Protein AF-A0A935I4T0-F1 (afdb_monomer)

Structure (mmCIF, N/CA/C/O backbone):
data_AF-A0A935I4T0-F1
#
_entry.id   AF-A0A935I4T0-F1
#
loop_
_atom_site.group_PDB
_atom_site.id
_atom_site.type_symbol
_atom_site.label_atom_id
_atom_site.label_alt_id
_atom_site.label_comp_id
_atom_site.label_asym_id
_atom_site.label_entity_id
_atom_site.label_seq_id
_atom_site.pdbx_PDB_ins_code
_atom_site.Cartn_x
_atom_site.Cartn_y
_atom_site.Cartn_z
_atom_site.occupancy
_atom_site.B_iso_or_equiv
_atom_site.auth_seq_id
_atom_site.auth_comp_id
_atom_site.auth_asym_id
_atom_site.auth_atom_id
_atom_site.pdbx_PDB_model_num
ATOM 1 N N . MET A 1 1 ? 0.736 -1.161 9.356 1.00 70.94 1 MET A N 1
ATOM 2 C CA . MET A 1 1 ? -0.569 -0.828 8.735 1.00 70.94 1 MET A CA 1
ATOM 3 C C . MET A 1 1 ? -1.366 -2.089 8.394 1.00 70.94 1 MET A C 1
ATOM 5 O O . MET A 1 1 ? -2.224 -2.062 7.525 1.00 70.94 1 MET A O 1
ATOM 9 N N . GLU A 1 2 ? -1.129 -3.175 9.132 1.00 76.81 2 GLU A N 1
ATOM 10 C CA . GLU A 1 2 ? -1.697 -4.499 8.861 1.00 76.81 2 GLU A CA 1
ATOM 11 C C . GLU A 1 2 ? -3.134 -4.642 9.376 1.00 76.81 2 GLU A C 1
ATOM 13 O O . GLU A 1 2 ? -3.989 -5.203 8.709 1.00 76.81 2 GLU A O 1
ATOM 18 N N . SER A 1 3 ? -3.461 -4.007 10.505 1.00 81.25 3 SER A N 1
ATOM 19 C CA . SER A 1 3 ? -4.820 -4.029 11.067 1.00 81.25 3 SER A CA 1
ATOM 20 C C . SER A 1 3 ? -5.897 -3.401 10.170 1.00 81.25 3 SER A C 1
ATOM 22 O O . SER A 1 3 ? -7.079 -3.530 10.462 1.00 81.25 3 SER A O 1
ATOM 24 N N . THR A 1 4 ? -5.502 -2.695 9.105 1.00 80.06 4 THR A N 1
ATOM 25 C CA . THR A 1 4 ? -6.405 -2.043 8.139 1.00 80.06 4 THR A CA 1
ATOM 26 C C . THR A 1 4 ? -6.061 -2.380 6.686 1.00 80.06 4 THR A C 1
ATOM 28 O O . THR A 1 4 ? -6.544 -1.706 5.775 1.00 80.06 4 THR A O 1
ATOM 31 N N . SER A 1 5 ? -5.202 -3.380 6.457 1.00 82.00 5 SER A N 1
ATOM 32 C CA . SER A 1 5 ? -4.856 -3.836 5.109 1.00 82.00 5 SER A CA 1
ATOM 33 C C . SER A 1 5 ? -5.881 -4.827 4.563 1.00 82.00 5 SER A C 1
ATOM 35 O O . SER A 1 5 ? -6.497 -5.575 5.319 1.00 82.00 5 SER A O 1
ATOM 37 N N . GLU A 1 6 ? -6.026 -4.856 3.240 1.00 83.50 6 GLU A N 1
ATOM 38 C CA . GLU A 1 6 ? -6.827 -5.854 2.536 1.00 83.50 6 GLU A CA 1
ATOM 39 C C . GLU A 1 6 ? -5.977 -7.107 2.260 1.00 83.50 6 GLU A C 1
ATOM 41 O O . GLU A 1 6 ? -4.783 -6.975 1.966 1.00 83.50 6 GLU A O 1
ATOM 46 N N . PRO A 1 7 ? -6.556 -8.321 2.332 1.00 85.50 7 PRO A N 1
ATOM 47 C CA . PRO A 1 7 ? -5.845 -9.546 1.986 1.00 85.50 7 PRO A CA 1
ATOM 48 C C . PRO A 1 7 ? -5.251 -9.476 0.575 1.00 85.50 7 PRO A C 1
ATOM 50 O O . PRO A 1 7 ? -5.930 -9.090 -0.374 1.00 85.50 7 PRO A O 1
ATOM 53 N N . GLY A 1 8 ? -3.980 -9.855 0.438 1.00 83.31 8 GLY A N 1
ATOM 54 C CA . GLY A 1 8 ? -3.283 -9.871 -0.851 1.00 83.31 8 GLY A CA 1
ATOM 55 C C . GLY A 1 8 ? -2.794 -8.508 -1.352 1.00 83.31 8 GLY A C 1
ATOM 56 O O . GLY A 1 8 ? -2.174 -8.463 -2.409 1.00 83.31 8 GLY A O 1
ATOM 57 N N . LYS A 1 9 ? -3.009 -7.414 -0.606 1.00 86.38 9 LYS A N 1
ATOM 58 C CA . LYS A 1 9 ? -2.499 -6.081 -0.960 1.00 86.38 9 LYS A CA 1
ATOM 59 C C . LYS A 1 9 ? -1.490 -5.566 0.054 1.00 86.38 9 LYS A C 1
ATOM 61 O O . LYS A 1 9 ? -1.655 -5.719 1.265 1.00 86.38 9 LYS A O 1
ATOM 66 N N . ILE A 1 10 ? -0.459 -4.882 -0.436 1.00 90.31 10 ILE A N 1
ATOM 67 C CA . ILE A 1 10 ? 0.573 -4.294 0.417 1.00 90.31 10 ILE A CA 1
ATOM 68 C C . ILE A 1 10 ? 0.171 -2.858 0.760 1.00 90.31 10 ILE A C 1
ATOM 70 O O . ILE A 1 10 ? 0.167 -1.973 -0.091 1.00 90.31 10 ILE A O 1
ATOM 74 N N . HIS A 1 11 ? -0.174 -2.617 2.025 1.00 91.81 11 HIS A N 1
ATOM 75 C CA . HIS A 1 11 ? -0.574 -1.298 2.518 1.00 91.81 11 HIS A CA 1
ATOM 76 C C . HIS A 1 11 ? 0.638 -0.489 2.988 1.00 91.81 11 HIS A C 1
ATOM 78 O O . HIS A 1 11 ? 1.349 -0.908 3.907 1.00 91.81 11 HIS A O 1
ATOM 84 N N . VAL A 1 12 ? 0.840 0.702 2.421 1.00 91.25 12 VAL A N 1
ATOM 85 C CA . VAL A 1 12 ? 1.980 1.567 2.750 1.00 91.25 12 VAL A CA 1
ATOM 86 C C . VAL A 1 12 ? 1.559 2.995 3.106 1.00 91.25 12 VAL A C 1
ATOM 88 O O . VAL A 1 12 ? 0.541 3.514 2.643 1.00 91.25 12 VAL A O 1
ATOM 91 N N . SER A 1 13 ? 2.349 3.645 3.963 1.00 92.19 13 SER A N 1
ATOM 92 C CA . SER A 1 13 ? 2.144 5.044 4.354 1.00 92.19 13 SER A CA 1
ATOM 93 C C . SER A 1 13 ? 2.616 6.016 3.276 1.00 92.19 13 SER A C 1
ATOM 95 O O . SER A 1 13 ? 3.468 5.687 2.449 1.00 92.19 13 SER A O 1
ATOM 97 N N . SER A 1 14 ? 2.139 7.260 3.346 1.00 91.50 14 SER A N 1
ATOM 98 C CA . SER A 1 14 ? 2.612 8.350 2.486 1.00 91.50 14 SER A CA 1
ATOM 99 C C . SER A 1 14 ? 4.125 8.568 2.531 1.00 91.50 14 SER A C 1
ATOM 101 O O . SER A 1 14 ? 4.745 8.780 1.492 1.00 91.50 14 SER A O 1
ATOM 103 N N . SER A 1 15 ? 4.742 8.451 3.709 1.00 92.12 15 SER A N 1
ATOM 104 C CA . SER A 1 15 ? 6.196 8.576 3.865 1.00 92.12 15 SER A CA 1
ATOM 105 C C . SER A 1 15 ? 6.971 7.506 3.090 1.00 92.12 15 SER A C 1
ATOM 107 O O . SER A 1 15 ? 7.967 7.817 2.440 1.00 92.12 15 SER A O 1
ATOM 109 N N . PHE A 1 16 ? 6.499 6.257 3.119 1.00 91.75 16 PHE A N 1
ATOM 110 C CA . PHE A 1 16 ? 7.106 5.166 2.362 1.00 91.75 16 PHE A CA 1
ATOM 111 C C . PHE A 1 16 ? 6.882 5.351 0.859 1.00 91.75 16 PHE A C 1
ATOM 113 O O . PHE A 1 16 ? 7.823 5.223 0.082 1.00 91.75 16 PHE A O 1
ATOM 120 N N . ALA A 1 17 ? 5.664 5.723 0.453 1.00 91.25 17 ALA A N 1
ATOM 121 C CA . ALA A 1 17 ? 5.334 5.995 -0.942 1.00 91.25 17 ALA A CA 1
ATOM 122 C C . ALA A 1 17 ? 6.236 7.087 -1.546 1.00 91.25 17 ALA A C 1
ATOM 124 O O . ALA A 1 17 ? 6.701 6.948 -2.676 1.00 91.25 17 ALA A O 1
ATOM 125 N N . LEU A 1 18 ? 6.534 8.150 -0.792 1.00 91.12 18 LEU A N 1
ATOM 126 C CA . LEU A 1 18 ? 7.411 9.232 -1.243 1.00 91.12 18 LEU A CA 1
ATOM 127 C C . LEU A 1 18 ? 8.869 8.776 -1.404 1.00 91.12 18 LEU A C 1
ATOM 129 O O . LEU A 1 18 ? 9.491 9.071 -2.424 1.00 91.12 18 LEU A O 1
ATOM 133 N N . ALA A 1 19 ? 9.395 8.013 -0.442 1.00 91.50 19 ALA A N 1
ATOM 134 C CA . ALA A 1 19 ? 10.738 7.440 -0.539 1.00 91.50 19 ALA A CA 1
ATOM 135 C C . ALA A 1 19 ? 10.855 6.469 -1.727 1.00 91.50 19 ALA A C 1
ATOM 137 O O . ALA A 1 19 ? 11.814 6.538 -2.497 1.00 91.50 19 ALA A O 1
ATOM 138 N N . LEU A 1 20 ? 9.844 5.616 -1.919 1.00 89.38 20 LEU A N 1
ATOM 139 C CA . LEU A 1 20 ? 9.815 4.646 -3.006 1.00 89.38 20 LEU A CA 1
ATOM 140 C C . LEU A 1 20 ? 9.738 5.328 -4.378 1.00 89.38 20 LEU A C 1
ATOM 142 O O . LEU A 1 20 ? 10.494 4.953 -5.270 1.00 89.38 20 LEU A O 1
ATOM 146 N N . LYS A 1 21 ? 8.908 6.369 -4.541 1.00 86.62 21 LYS A N 1
ATOM 147 C CA . LYS A 1 21 ? 8.876 7.186 -5.770 1.00 86.62 21 LYS A CA 1
ATOM 148 C C . LYS A 1 21 ? 10.251 7.775 -6.098 1.00 86.62 21 LYS A C 1
ATOM 150 O 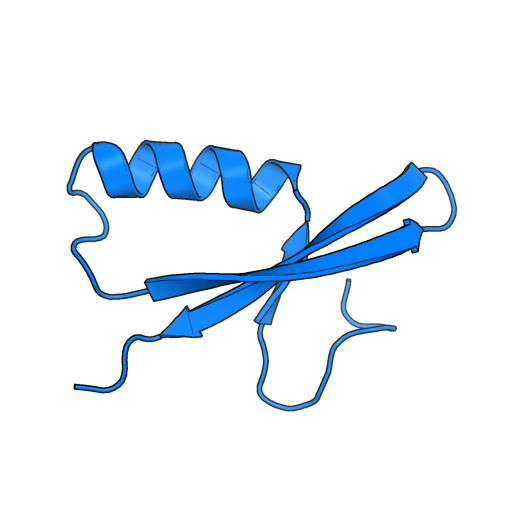O . LYS A 1 21 ? 10.649 7.775 -7.260 1.00 86.62 21 LYS A O 1
ATOM 155 N N . GLY A 1 22 ? 10.990 8.233 -5.086 1.00 86.06 22 GLY A N 1
ATOM 156 C CA . GLY A 1 22 ? 12.355 8.735 -5.251 1.00 86.06 22 GLY A CA 1
ATOM 157 C C . GLY A 1 22 ? 13.338 7.675 -5.761 1.00 86.06 22 GLY A C 1
ATOM 158 O O . GLY A 1 22 ? 14.155 7.974 -6.627 1.00 86.06 22 GLY A O 1
ATOM 159 N N . GLU A 1 23 ? 13.250 6.434 -5.277 1.00 86.56 23 GLU A N 1
ATOM 160 C CA . GLU A 1 23 ? 14.097 5.333 -5.765 1.00 86.56 23 GLU A CA 1
ATOM 161 C C . GLU A 1 23 ? 13.657 4.805 -7.143 1.00 86.56 23 GLU A C 1
ATOM 163 O O . GLU A 1 23 ? 14.514 4.489 -7.972 1.00 86.56 23 GLU A O 1
ATOM 168 N N . MET A 1 24 ? 12.349 4.772 -7.436 1.00 83.50 24 MET A N 1
ATOM 169 C CA . MET A 1 24 ? 11.825 4.452 -8.773 1.00 83.50 24 MET A CA 1
ATOM 170 C C . MET A 1 24 ? 12.314 5.465 -9.817 1.00 83.50 24 MET A C 1
ATOM 172 O O . MET A 1 24 ? 12.769 5.072 -10.888 1.00 83.50 24 MET A O 1
ATOM 176 N N . ALA A 1 25 ? 12.306 6.761 -9.483 1.00 80.19 25 ALA A N 1
ATOM 177 C CA . ALA A 1 25 ? 12.811 7.824 -10.354 1.00 80.19 25 ALA A CA 1
ATOM 178 C C . ALA A 1 25 ? 14.321 7.707 -10.642 1.00 80.19 25 ALA A C 1
ATOM 180 O O . ALA A 1 25 ? 14.787 8.163 -11.682 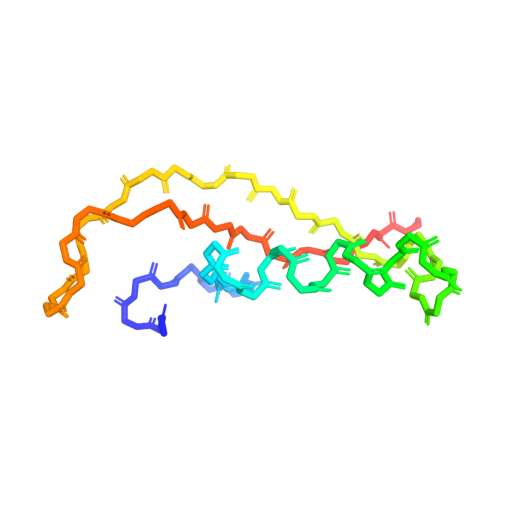1.00 80.19 25 ALA A O 1
ATOM 181 N N . LYS A 1 26 ? 15.089 7.059 -9.756 1.00 84.06 26 LYS A N 1
ATOM 182 C CA . LYS A 1 26 ? 16.516 6.750 -9.961 1.00 84.06 26 LYS A CA 1
ATOM 183 C C . LYS A 1 26 ? 16.750 5.489 -10.805 1.00 84.06 26 LYS A C 1
ATOM 185 O O . LYS A 1 26 ? 17.891 5.050 -10.924 1.00 84.06 26 LYS A O 1
ATOM 190 N N . GLY A 1 27 ? 15.696 4.873 -11.345 1.00 71.06 27 GLY A N 1
ATOM 191 C CA . GLY A 1 27 ? 15.784 3.695 -12.213 1.00 71.06 27 GLY A CA 1
ATOM 192 C C . GLY A 1 27 ? 16.154 2.392 -11.497 1.00 71.06 27 GLY A C 1
ATOM 193 O O . GLY A 1 27 ? 16.368 1.379 -12.153 1.00 71.06 27 GLY A O 1
ATOM 194 N N . ARG A 1 28 ? 16.215 2.380 -10.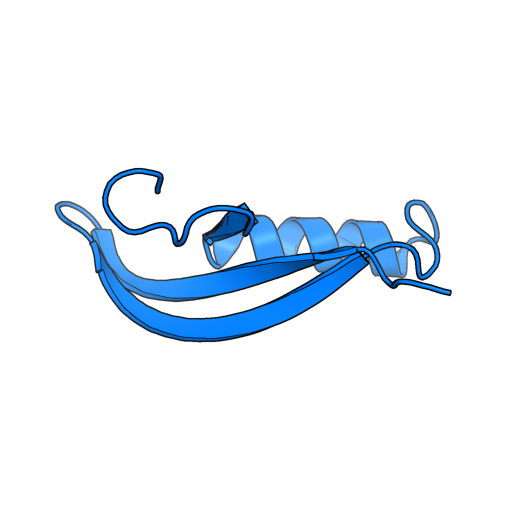157 1.00 67.38 28 ARG A N 1
ATOM 195 C CA . ARG A 1 28 ? 16.576 1.185 -9.369 1.00 67.38 28 ARG A CA 1
ATOM 196 C C . ARG A 1 28 ? 15.453 0.158 -9.249 1.00 67.38 28 ARG A C 1
ATOM 198 O O . ARG A 1 28 ? 15.703 -0.960 -8.820 1.00 67.38 28 ARG A O 1
ATOM 205 N N . ASN A 1 29 ? 14.233 0.544 -9.607 1.00 62.38 29 ASN A N 1
ATOM 206 C CA . ASN A 1 29 ? 13.033 -0.278 -9.477 1.00 62.38 29 ASN A CA 1
ATOM 207 C C . ASN A 1 29 ? 12.150 -0.102 -10.725 1.00 62.38 29 ASN A C 1
ATOM 209 O O . ASN A 1 29 ? 10.980 0.268 -10.628 1.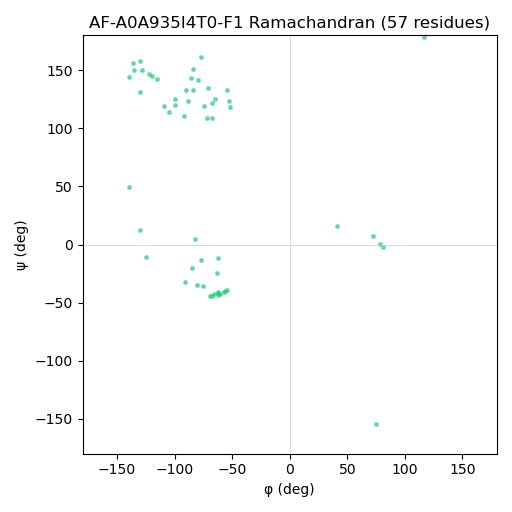00 62.38 29 ASN A O 1
ATOM 213 N N . GLY A 1 30 ? 12.775 -0.234 -11.904 1.00 57.53 30 GLY A N 1
ATOM 214 C CA . GLY A 1 30 ? 12.162 0.037 -13.205 1.00 57.53 30 GLY A CA 1
ATOM 215 C C . GLY A 1 30 ? 10.837 -0.698 -13.366 1.00 57.53 30 GLY A C 1
ATOM 216 O O . GLY A 1 30 ? 10.823 -1.917 -13.285 1.00 57.53 30 GLY A O 1
ATOM 217 N N . ASN A 1 31 ? 9.745 0.057 -13.534 1.00 64.12 31 ASN A N 1
ATOM 218 C CA . ASN A 1 31 ? 8.379 -0.375 -13.862 1.00 64.12 31 ASN A CA 1
ATOM 219 C C . ASN A 1 31 ? 7.824 -1.644 -13.185 1.00 64.12 31 ASN A C 1
ATOM 221 O O . ASN A 1 31 ? 6.806 -2.145 -13.635 1.00 64.12 31 ASN A O 1
ATOM 225 N N . ALA A 1 32 ? 8.405 -2.162 -12.106 1.00 76.62 32 ALA A N 1
ATOM 226 C CA . ALA A 1 32 ? 7.944 -3.414 -11.508 1.00 76.62 32 ALA A CA 1
ATOM 227 C C . ALA A 1 32 ? 6.784 -3.209 -10.526 1.00 76.62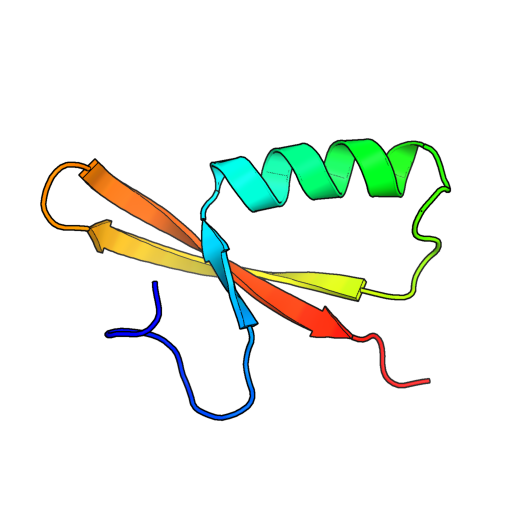 32 ALA A C 1
ATOM 229 O O . ALA A 1 32 ? 6.069 -4.154 -10.210 1.00 76.62 32 ALA A O 1
ATOM 230 N N . MET A 1 33 ? 6.607 -1.991 -10.008 1.00 83.44 33 MET A N 1
ATOM 231 C CA . MET A 1 33 ? 5.629 -1.705 -8.960 1.00 83.44 33 MET A CA 1
ATOM 232 C C . MET A 1 33 ? 4.911 -0.380 -9.201 1.00 83.44 33 MET A C 1
ATOM 234 O O . MET A 1 33 ? 5.525 0.601 -9.626 1.00 83.44 33 MET A O 1
ATOM 238 N N . THR A 1 34 ? 3.632 -0.330 -8.848 1.00 87.81 34 THR A N 1
ATOM 239 C CA . THR A 1 34 ? 2.781 0.860 -8.870 1.00 87.81 34 THR A CA 1
ATOM 240 C C . THR A 1 34 ? 2.263 1.185 -7.479 1.00 87.81 34 THR A C 1
ATOM 242 O O . THR A 1 34 ? 1.998 0.319 -6.646 1.00 87.81 34 THR A O 1
ATOM 245 N N . LEU A 1 35 ? 2.137 2.485 -7.216 1.00 90.31 35 LEU A N 1
ATOM 246 C CA . LEU A 1 35 ? 1.514 3.004 -6.006 1.00 90.31 35 LEU A CA 1
ATOM 247 C C . LEU A 1 35 ? 0.132 3.541 -6.362 1.00 90.31 35 LEU A C 1
ATOM 249 O O . LEU A 1 35 ? 0.026 4.556 -7.052 1.00 90.31 35 LEU A O 1
ATOM 253 N N . HIS A 1 36 ? -0.906 2.894 -5.848 1.00 91.19 36 HIS A N 1
ATOM 254 C CA . HIS A 1 36 ? -2.292 3.319 -5.997 1.00 91.19 36 HIS A CA 1
ATOM 255 C C . HIS A 1 36 ? -2.743 4.048 -4.737 1.00 91.19 36 HIS A C 1
ATOM 257 O O . HIS A 1 36 ? -2.613 3.538 -3.626 1.00 91.19 36 HIS A O 1
ATOM 263 N N . GLU A 1 37 ? -3.247 5.271 -4.885 1.00 92.62 37 GLU A N 1
ATOM 264 C CA . GLU A 1 37 ? -3.786 6.010 -3.747 1.00 92.62 37 GLU A CA 1
ATOM 265 C C . GLU A 1 37 ? -5.026 5.299 -3.204 1.00 92.62 37 GLU A C 1
ATOM 267 O O . GLU A 1 37 ? -5.973 5.019 -3.935 1.00 92.62 37 GLU A O 1
ATOM 272 N N . ARG A 1 38 ? -5.005 5.002 -1.905 1.00 89.69 38 ARG A N 1
ATOM 273 C CA . ARG A 1 38 ? -6.144 4.418 -1.195 1.00 89.69 38 ARG A CA 1
ATOM 274 C C . ARG A 1 38 ? -7.046 5.501 -0.606 1.00 89.69 38 ARG A C 1
ATOM 276 O O . ARG A 1 38 ? -8.250 5.301 -0.485 1.00 89.69 38 ARG A O 1
ATOM 283 N N . GLY A 1 39 ? -6.446 6.624 -0.219 1.00 91.75 39 GLY A N 1
ATOM 284 C CA . GLY A 1 39 ? -7.108 7.755 0.420 1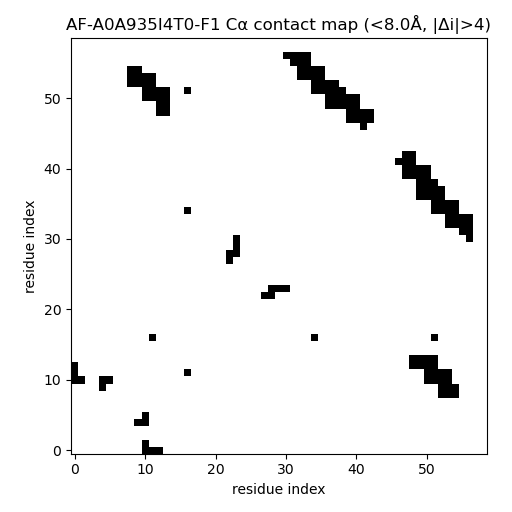.00 91.75 39 GLY A CA 1
ATOM 285 C C . GLY A 1 39 ? -6.609 8.017 1.841 1.00 91.75 39 GLY A C 1
ATOM 286 O O . GLY A 1 39 ? -5.723 7.328 2.369 1.00 91.75 39 GLY A O 1
ATOM 287 N N . SER A 1 40 ? -7.164 9.066 2.443 1.00 92.81 40 SER A N 1
ATOM 288 C CA . SER A 1 40 ? -6.840 9.501 3.802 1.00 92.81 40 SER A CA 1
ATOM 289 C C . SER A 1 40 ? -7.644 8.721 4.834 1.00 92.81 40 SER A C 1
ATOM 291 O O . SER A 1 40 ? -8.858 8.588 4.709 1.00 92.81 40 SER A O 1
ATOM 293 N N . MET A 1 41 ? -6.974 8.236 5.877 1.00 89.62 41 MET A N 1
ATOM 294 C CA . MET A 1 41 ? -7.619 7.555 6.997 1.00 89.62 41 MET A CA 1
ATOM 295 C C . MET A 1 41 ? -7.053 8.012 8.338 1.00 89.62 41 MET A C 1
ATOM 297 O O . MET A 1 41 ? -5.901 8.439 8.430 1.00 89.62 41 MET A O 1
ATOM 301 N N . GLU A 1 42 ? -7.848 7.867 9.394 1.00 90.50 42 GLU A N 1
ATOM 302 C CA . GLU A 1 42 ? -7.386 8.135 10.749 1.00 90.50 42 GLU A CA 1
ATOM 303 C C . GLU A 1 42 ? -6.469 7.003 11.234 1.00 90.50 42 GLU A C 1
ATOM 305 O O . GLU A 1 42 ? -6.859 5.839 11.330 1.00 90.50 42 GLU A O 1
ATOM 310 N N . ILE A 1 43 ? -5.221 7.350 11.545 1.00 86.69 43 ILE A N 1
ATOM 311 C CA . ILE A 1 43 ? -4.235 6.451 12.139 1.00 86.69 43 ILE A CA 1
ATOM 312 C C . ILE A 1 43 ? -4.006 6.895 13.583 1.00 86.69 43 ILE A C 1
ATOM 314 O O . ILE A 1 43 ? -3.535 8.007 13.845 1.00 86.69 43 ILE A O 1
ATOM 318 N N . LYS A 1 44 ? -4.289 6.005 14.540 1.00 87.25 44 LYS A N 1
ATOM 319 C CA . LYS A 1 44 ? -4.070 6.265 15.970 1.00 87.25 44 LYS A CA 1
ATOM 320 C C . LYS A 1 44 ? -2.629 6.734 16.221 1.00 87.25 44 LYS A C 1
ATOM 322 O O . LYS A 1 44 ? -1.676 6.048 15.858 1.00 87.25 44 LYS A O 1
ATOM 327 N N . GLY A 1 45 ? -2.478 7.909 16.836 1.00 89.31 45 GLY A N 1
ATOM 328 C CA . GLY A 1 45 ? -1.176 8.525 17.132 1.00 89.31 45 GLY A CA 1
ATOM 329 C C . GLY A 1 45 ? -0.511 9.269 15.965 1.00 89.31 45 GLY A C 1
ATOM 330 O O . GLY A 1 45 ? 0.554 9.843 16.163 1.00 89.31 45 GLY A O 1
ATOM 331 N N . LYS A 1 46 ? -1.114 9.285 14.768 1.00 86.62 46 LYS A N 1
ATOM 332 C CA . LYS A 1 46 ? -0.632 10.062 13.607 1.00 86.62 46 LYS A CA 1
ATOM 333 C C . LYS A 1 46 ? -1.683 11.005 13.007 1.00 86.62 46 LYS A C 1
ATOM 335 O O . LYS A 1 46 ? -1.326 11.840 12.185 1.00 86.62 46 LYS A O 1
ATOM 340 N N . GLY A 1 47 ? -2.946 10.890 13.423 1.00 90.94 47 GLY A N 1
ATOM 341 C CA . GLY A 1 47 ? -4.055 11.676 12.881 1.00 90.94 47 GLY A CA 1
ATOM 342 C C . GLY A 1 47 ? -4.470 11.193 11.492 1.00 90.94 47 GLY A C 1
ATOM 343 O O . GLY A 1 47 ? -4.268 10.027 11.147 1.00 90.94 47 GLY A O 1
ATOM 344 N N . MET A 1 48 ? -5.052 12.088 10.693 1.00 93.19 48 MET A N 1
ATOM 345 C CA . MET A 1 48 ? -5.380 11.796 9.297 1.00 93.19 48 MET A CA 1
ATOM 346 C C . MET A 1 48 ? -4.105 11.617 8.472 1.00 93.19 48 MET A C 1
ATOM 348 O O . MET A 1 48 ? -3.268 12.513 8.389 1.00 93.19 48 MET A O 1
ATOM 352 N N . MET A 1 49 ? -3.969 10.454 7.845 1.00 92.50 49 MET A N 1
ATOM 353 C CA . MET A 1 49 ? -2.819 10.091 7.029 1.00 92.50 49 MET A CA 1
ATOM 354 C C . MET A 1 49 ? -3.278 9.556 5.677 1.00 92.50 49 MET A C 1
ATOM 356 O O . MET A 1 49 ? -4.113 8.656 5.612 1.00 92.50 49 MET A O 1
ATOM 360 N N . LEU A 1 50 ? -2.677 10.077 4.606 1.00 92.94 50 LEU A N 1
ATOM 361 C CA . LEU A 1 50 ? -2.826 9.540 3.257 1.00 92.94 50 LEU A CA 1
ATOM 362 C C . LEU A 1 50 ? -2.089 8.204 3.128 1.00 92.94 50 LEU A C 1
ATOM 364 O O . LEU A 1 50 ? -0.944 8.060 3.572 1.00 92.94 50 LEU A O 1
ATOM 368 N N . THR A 1 51 ? -2.751 7.230 2.517 1.00 93.12 51 THR A N 1
ATOM 369 C CA . THR A 1 51 ? -2.261 5.856 2.406 1.00 93.12 51 THR A CA 1
ATOM 370 C C . THR A 1 51 ? -2.332 5.343 0.975 1.00 93.12 51 THR A C 1
ATOM 372 O O . THR A 1 51 ? -3.086 5.865 0.150 1.00 93.12 51 THR A O 1
ATOM 375 N N . TYR A 1 52 ? -1.519 4.331 0.680 1.00 93.44 52 TYR A N 1
ATOM 376 C CA . TYR A 1 52 ? -1.368 3.782 -0.663 1.00 93.44 52 TYR A CA 1
ATOM 377 C C . TYR A 1 5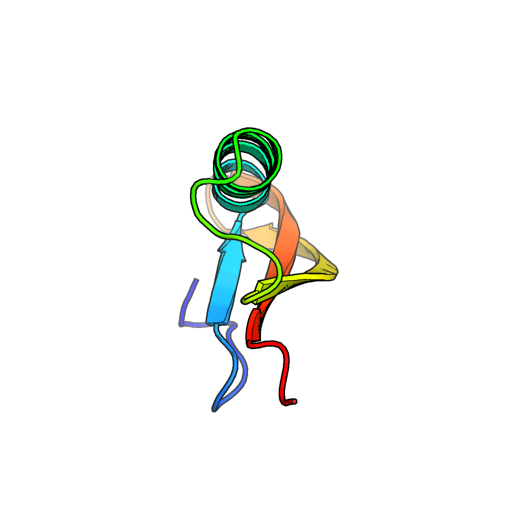2 ? -1.372 2.254 -0.634 1.00 93.44 52 TYR A C 1
ATOM 379 O O . TYR A 1 52 ? -0.904 1.637 0.327 1.00 93.44 52 TYR A O 1
ATOM 387 N N . TRP A 1 53 ? -1.854 1.657 -1.715 1.00 92.94 53 TRP A N 1
ATOM 388 C CA . TRP A 1 53 ? -1.592 0.271 -2.066 1.00 92.94 53 TRP A CA 1
ATOM 389 C C . TRP A 1 53 ? -0.341 0.205 -2.931 1.00 92.94 53 TRP A C 1
ATOM 391 O O . TRP A 1 53 ? -0.183 0.992 -3.863 1.00 92.94 53 TRP A O 1
ATOM 401 N N . LEU A 1 54 ? 0.551 -0.719 -2.602 1.00 90.69 54 LEU A N 1
ATOM 402 C CA . LEU A 1 54 ? 1.668 -1.097 -3.449 1.00 90.69 54 LEU A CA 1
ATOM 403 C C . LEU A 1 54 ? 1.286 -2.384 -4.178 1.00 90.69 54 LEU A C 1
ATOM 405 O O . LEU A 1 54 ? 1.015 -3.402 -3.539 1.00 90.69 54 LEU A O 1
ATOM 409 N N . GLU A 1 55 ? 1.271 -2.321 -5.502 1.00 89.19 55 GLU A N 1
ATOM 410 C CA . GLU A 1 55 ? 0.941 -3.440 -6.380 1.00 89.19 55 GLU A CA 1
ATOM 411 C C . GLU A 1 55 ? 2.119 -3.687 -7.326 1.00 89.19 55 GLU A C 1
ATOM 413 O O . GLU A 1 55 ? 2.857 -2.763 -7.674 1.00 89.19 55 GLU A O 1
ATOM 418 N N . ALA A 1 56 ? 2.354 -4.947 -7.687 1.00 83.19 56 ALA A N 1
ATOM 419 C CA . ALA A 1 56 ? 3.305 -5.269 -8.741 1.00 83.19 56 ALA A CA 1
ATOM 420 C C . ALA A 1 56 ? 2.622 -5.044 -10.091 1.00 83.19 56 ALA A C 1
ATOM 422 O O . ALA A 1 56 ? 1.450 -5.387 -10.249 1.00 83.19 56 ALA A O 1
ATOM 423 N N . ASN A 1 57 ? 3.353 -4.511 -11.066 1.00 75.50 57 ASN A N 1
ATOM 424 C CA . ASN A 1 57 ? 2.870 -4.510 -12.437 1.00 75.50 57 ASN A CA 1
ATOM 425 C C . ASN A 1 57 ? 2.849 -5.960 -12.921 1.00 75.50 57 ASN A C 1
ATOM 427 O O . ASN A 1 57 ? 3.897 -6.579 -13.091 1.00 75.50 57 ASN A O 1
ATOM 431 N N . SER A 1 58 ? 1.651 -6.516 -13.075 1.00 61.59 58 SER A N 1
ATOM 432 C CA . SER A 1 58 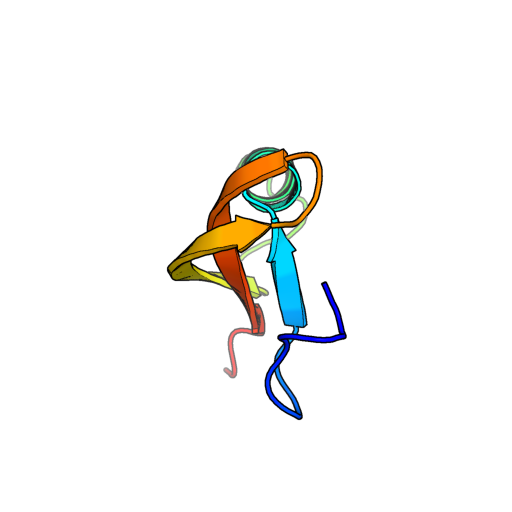? 1.454 -7.764 -13.801 1.00 61.59 58 SER A CA 1
ATOM 433 C C . SER A 1 58 ? 1.648 -7.471 -15.288 1.00 61.59 58 SER A C 1
ATOM 435 O O . SER A 1 58 ? 0.825 -6.760 -15.868 1.00 61.59 58 SER A O 1
ATOM 437 N N . GLU A 1 59 ? 2.754 -7.952 -15.860 1.00 56.88 59 GLU A N 1
ATOM 438 C CA . GLU A 1 59 ? 2.9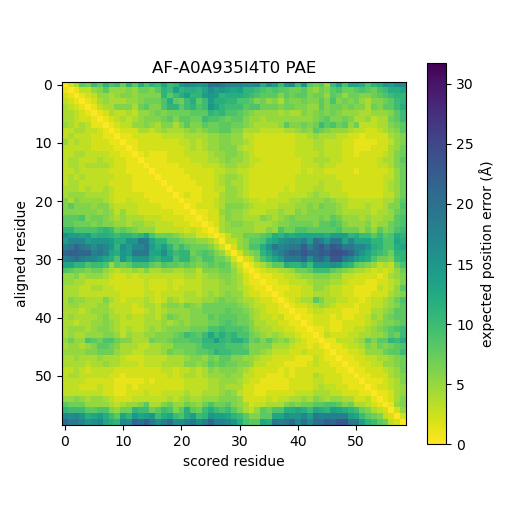44 -8.050 -17.317 1.00 56.88 59 GLU A CA 1
ATOM 439 C C . GLU A 1 59 ? 1.902 -8.973 -17.965 1.00 56.88 59 GLU A C 1
ATOM 441 O O . GLU A 1 59 ? 1.534 -9.995 -17.335 1.00 56.88 59 GLU A O 1
#

Sequence (59 aa):
MESTSEPGKIHVSSSFALALKGEMAKGRNGNAMTLHERGSMEIKGKGMMLTYWLEANSE

pLDDT: mean 84.67, std 9.49, range [56.88, 93.44]

Secondary structure (DSSP, 8-state):
-GGGPPTT-EEEEHHHHHHHHHHHHTTTTTTSEEEEEEEEEEETTTEEEEEEEEEE---

Solvent-accessible surface area (backbone atoms only — not comparable to full-atom values): 3628 Å² total; per-residue (Å²): 104,70,97,78,42,58,90,96,52,46,56,40,49,50,72,54,52,53,54,50,52,56,42,38,74,69,58,77,49,64,82,49,61,45,80,44,82,70,48,73,42,81,38,92,97,68,46,76,40,52,30,28,37,50,44,68,56,81,128

Foldseek 3Di:
DVVPDDPPWDKDFPVVVVVVVVVCVVVNCPQQKDWAWPAWDQDVPPGTTTMTTIDTPDD

Nearest PDB structures (foldseek):
  1cul-assembly1_B  TM=8.672E-01  e=1.401E-02  Rattus norvegicus
  5o5l-assembly2_D  TM=8.126E-01  e=1.600E-02  Mycobacterium intracellulare 1956
  6sir-assembly1_B  TM=7.141E-01  e=1.600E-02  Catenaria anguillulae PL171
  3teb-assembly1_A  TM=4.610E-01  e=8.923E+00  Leptotrichia buccalis C-1013-b

Radius of gyration: 12.21 Å; Cα contacts (8 Å, |Δi|>4): 80; chains: 1; bounding box: 24×22×34 Å

Mean predicted aligned error: 5.44 Å